Protein AF-A0A7V5EYB8-F1 (afdb_monomer)

Radius of gyration: 14.24 Å; Cα contacts (8 Å, |Δi|>4): 22; chains: 1; bounding box: 38×22×33 Å

Sequence (69 aa):
MDSVVVTVETGRRRGVFDLTDDVAAFVADKGDGLVNVFAAHATCGIALVELGAGSDLDLMDRIDAILPR

Foldseek 3Di:
DDDDDDDDDPDPDDFDDDCPVVQCVVCVPPPDDDDDDDDPDPPDDDDDDDPDPCVRVVVVVVVCVVDPD

Solvent-accessible surface area (backbone atoms only — not comparable to full-atom values): 5121 Å² total; per-residue (Å²): 138,87,87,83,86,84,88,79,89,63,83,95,57,88,81,83,78,91,54,64,67,63,53,49,63,71,47,70,88,62,73,87,83,85,86,86,87,81,64,96,48,98,88,59,79,83,84,91,78,70,76,91,80,56,50,50,57,55,48,52,54,52,48,53,73,73,49,79,131

Mean predicted aligned error: 4.45 Å

pLDDT: mean 90.12, std 7.86, range [64.62, 97.81]

Secondary structure (DSSP, 8-state):
----------TTS------HHHHHHHHTTS-SS-------STT--------SSSHHHHHHHHHHHHS--

Structure (mmCIF, N/CA/C/O backbone):
data_AF-A0A7V5EYB8-F1
#
_entry.id   AF-A0A7V5EYB8-F1
#
loop_
_atom_site.group_PDB
_atom_site.id
_atom_site.type_symbol
_atom_site.label_atom_id
_atom_site.label_alt_id
_atom_site.label_comp_id
_atom_site.label_asym_id
_atom_site.label_entity_id
_atom_site.label_seq_id
_atom_site.pdbx_PDB_ins_code
_atom_site.Cartn_x
_atom_site.Cartn_y
_atom_site.Cartn_z
_atom_site.occupancy
_atom_site.B_iso_or_equiv
_atom_site.auth_seq_id
_atom_site.auth_comp_id
_atom_site.auth_asym_id
_atom_site.auth_atom_id
_atom_site.pdbx_PDB_model_num
ATOM 1 N N . MET A 1 1 ? -5.521 -4.856 20.070 1.00 82.44 1 MET A N 1
ATOM 2 C CA . MET A 1 1 ? -4.537 -4.514 19.025 1.00 82.44 1 MET A CA 1
ATOM 3 C C . MET A 1 1 ? -4.688 -5.586 17.980 1.00 82.44 1 MET A C 1
ATOM 5 O O . MET A 1 1 ? -4.398 -6.735 18.283 1.00 82.44 1 MET A O 1
ATOM 9 N N . ASP A 1 2 ? -5.236 -5.214 16.830 1.00 94.31 2 ASP A N 1
ATOM 10 C CA . ASP A 1 2 ? -5.593 -6.161 15.776 1.00 94.31 2 ASP A CA 1
ATOM 11 C C . ASP A 1 2 ? -4.542 -6.094 14.675 1.00 94.31 2 ASP A C 1
ATOM 13 O O . ASP A 1 2 ? -3.983 -5.027 14.416 1.00 94.31 2 ASP A O 1
ATOM 17 N N . SER A 1 3 ? -4.280 -7.220 14.023 1.00 96.44 3 SER A N 1
ATOM 18 C CA . SER A 1 3 ? -3.394 -7.286 12.867 1.00 96.44 3 SER A CA 1
ATOM 19 C C . SER A 1 3 ? -3.917 -8.297 11.857 1.00 96.44 3 SER A C 1
ATOM 21 O O . SER A 1 3 ? -4.581 -9.273 12.209 1.00 96.44 3 SER A O 1
ATOM 23 N N . VAL A 1 4 ? -3.616 -8.041 10.589 1.00 97.06 4 VAL A N 1
ATOM 24 C CA . VAL A 1 4 ? -3.884 -8.944 9.470 1.00 97.06 4 VAL A CA 1
ATOM 25 C C . VAL A 1 4 ? -2.636 -9.044 8.606 1.00 97.06 4 VAL A C 1
ATOM 27 O O . VAL A 1 4 ? -1.790 -8.148 8.614 1.00 97.06 4 VAL A O 1
ATOM 30 N N . VAL A 1 5 ? -2.518 -10.141 7.866 1.00 97.31 5 VAL A N 1
ATOM 31 C CA . VAL A 1 5 ? -1.481 -10.312 6.848 1.00 97.31 5 VAL A CA 1
ATOM 32 C C . VAL A 1 5 ? -2.156 -1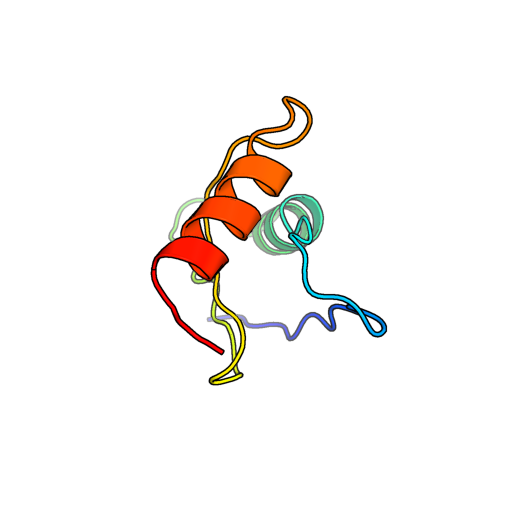0.236 5.489 1.00 97.31 5 VAL A C 1
ATOM 34 O O . VAL A 1 5 ? -3.069 -11.011 5.216 1.00 97.31 5 VAL A O 1
ATOM 37 N N . VAL A 1 6 ? -1.691 -9.315 4.649 1.00 96.75 6 VAL A N 1
ATOM 38 C CA . VAL A 1 6 ? -2.127 -9.181 3.257 1.00 96.75 6 VAL A CA 1
ATOM 39 C C . VAL A 1 6 ? -1.060 -9.802 2.362 1.00 96.75 6 VAL A C 1
ATOM 41 O O . VAL A 1 6 ? 0.128 -9.497 2.487 1.00 96.75 6 VAL A O 1
ATOM 44 N N . THR A 1 7 ? -1.471 -10.705 1.474 1.00 96.00 7 THR A N 1
ATOM 45 C CA . THR A 1 7 ? -0.589 -11.274 0.451 1.00 96.00 7 THR A CA 1
ATOM 46 C C . THR A 1 7 ? -0.664 -10.421 -0.806 1.00 96.00 7 THR A C 1
ATOM 48 O O . THR A 1 7 ? -1.735 -10.254 -1.3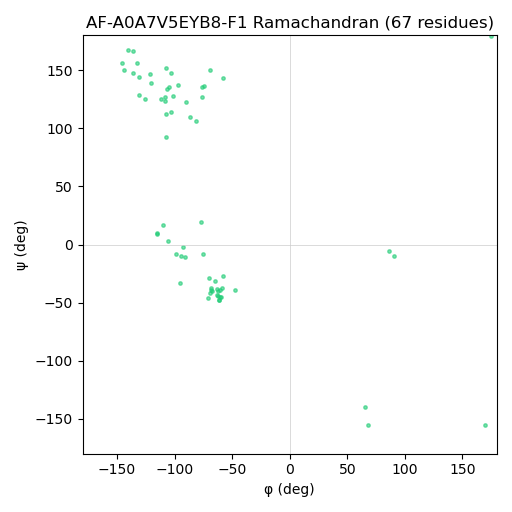75 1.00 96.00 7 THR A O 1
ATOM 51 N N . VAL A 1 8 ? 0.487 -9.917 -1.253 1.00 94.56 8 VAL A N 1
ATOM 52 C CA . VAL A 1 8 ? 0.604 -9.105 -2.469 1.00 94.56 8 VAL A CA 1
ATOM 53 C C . VAL A 1 8 ? 1.285 -9.937 -3.548 1.00 94.56 8 VAL A C 1
ATOM 55 O O . VAL A 1 8 ? 2.466 -10.275 -3.430 1.00 94.56 8 VAL A O 1
ATOM 58 N N . GLU A 1 9 ? 0.554 -10.282 -4.605 1.00 93.38 9 GLU A N 1
ATOM 59 C CA . GLU A 1 9 ? 1.119 -11.009 -5.741 1.00 93.38 9 GLU A CA 1
ATOM 60 C C . GLU A 1 9 ? 1.851 -10.052 -6.689 1.00 93.38 9 GLU A C 1
ATOM 62 O O . GLU A 1 9 ? 1.242 -9.301 -7.446 1.00 93.38 9 GLU A O 1
ATOM 67 N N . THR A 1 10 ? 3.186 -10.095 -6.671 1.00 91.44 10 THR A N 1
ATOM 68 C CA . THR A 1 10 ? 4.029 -9.174 -7.456 1.00 91.44 10 THR A CA 1
ATOM 69 C C . THR A 1 10 ? 4.471 -9.727 -8.818 1.00 91.44 10 THR A C 1
ATOM 71 O O . THR A 1 10 ? 5.004 -9.012 -9.670 1.00 91.44 10 THR A O 1
ATOM 74 N N . GLY A 1 11 ? 4.244 -11.019 -9.067 1.00 88.06 11 GLY A N 1
ATOM 75 C CA . GLY A 1 11 ? 4.680 -11.696 -10.286 1.00 88.06 11 GLY A CA 1
ATOM 76 C C . GLY A 1 11 ? 6.208 -11.783 -10.408 1.00 88.06 11 GLY A C 1
ATOM 77 O O . GLY A 1 11 ? 6.912 -12.090 -9.451 1.00 88.06 11 GLY A O 1
ATOM 78 N N . ARG A 1 12 ? 6.742 -11.577 -11.622 1.00 84.25 12 ARG A N 1
ATOM 79 C CA . ARG A 1 12 ? 8.192 -11.692 -11.917 1.00 84.25 12 ARG A CA 1
ATOM 80 C C . ARG A 1 12 ? 8.893 -10.344 -12.115 1.00 84.25 12 ARG A C 1
ATOM 82 O O . ARG A 1 12 ? 10.068 -10.331 -12.479 1.00 84.25 12 ARG A O 1
ATOM 89 N 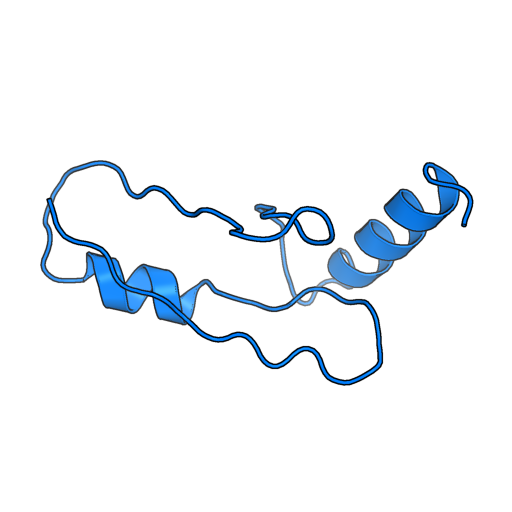N . ARG A 1 13 ? 8.186 -9.222 -11.957 1.00 72.00 13 ARG A N 1
ATOM 90 C CA . ARG A 1 13 ? 8.711 -7.876 -12.231 1.00 72.00 13 ARG A CA 1
ATOM 91 C C . ARG A 1 13 ? 8.640 -7.019 -10.975 1.00 72.00 13 ARG A C 1
ATOM 93 O O . ARG A 1 13 ? 7.730 -7.167 -10.171 1.00 72.00 13 ARG A O 1
ATOM 100 N N . ARG A 1 14 ? 9.616 -6.125 -10.836 1.00 83.56 14 ARG A N 1
ATOM 101 C CA . ARG A 1 14 ? 9.589 -5.055 -9.836 1.00 83.56 14 ARG A CA 1
ATOM 102 C C . ARG A 1 14 ? 8.505 -4.049 -10.223 1.00 83.56 14 ARG A C 1
ATO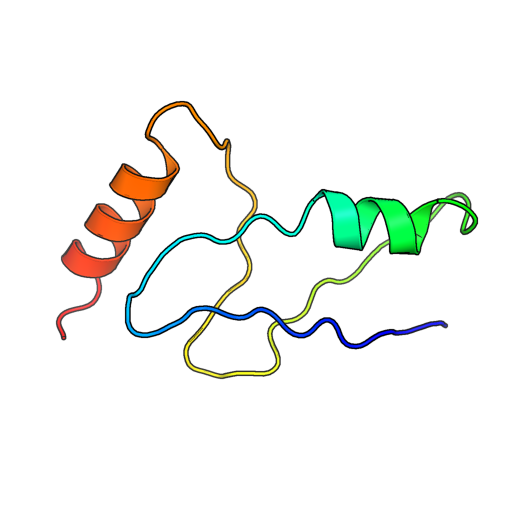M 104 O O . ARG A 1 14 ? 8.242 -3.882 -11.412 1.00 83.56 14 ARG A O 1
ATOM 111 N N . GLY A 1 15 ? 7.907 -3.393 -9.240 1.00 88.81 15 GLY A N 1
ATOM 112 C CA . GLY A 1 15 ? 6.875 -2.393 -9.474 1.00 88.81 15 GLY A CA 1
ATOM 113 C C . GLY A 1 15 ? 6.269 -1.882 -8.177 1.00 88.81 15 GLY A C 1
ATOM 114 O O . GLY A 1 15 ? 6.638 -2.332 -7.089 1.00 88.81 15 GLY A O 1
ATOM 115 N N . VAL A 1 16 ? 5.334 -0.952 -8.330 1.00 90.94 16 VAL A N 1
ATOM 116 C CA . VAL A 1 16 ? 4.506 -0.409 -7.253 1.00 90.94 16 VAL A CA 1
ATOM 117 C C . VAL A 1 16 ? 3.169 -1.147 -7.256 1.00 90.94 16 VAL A C 1
ATOM 119 O O . VAL A 1 16 ? 2.602 -1.408 -8.315 1.00 90.94 16 VAL A O 1
ATOM 122 N N . PHE A 1 17 ? 2.686 -1.502 -6.069 1.00 92.12 17 PHE A N 1
ATOM 123 C CA . PHE A 1 17 ? 1.414 -2.190 -5.867 1.00 92.12 17 PHE A CA 1
ATOM 124 C C . PHE A 1 17 ? 0.601 -1.372 -4.873 1.00 92.12 17 PHE A C 1
ATOM 126 O O . PHE A 1 17 ? 1.102 -1.039 -3.798 1.00 92.12 17 PHE A O 1
ATOM 133 N N . ASP A 1 18 ? -0.617 -1.014 -5.262 1.00 93.38 18 ASP A N 1
ATOM 134 C CA . ASP A 1 18 ? -1.504 -0.204 -4.438 1.00 93.38 18 ASP A CA 1
ATOM 135 C C . ASP A 1 18 ? -2.106 -1.052 -3.310 1.00 93.38 18 ASP A C 1
ATOM 137 O O . ASP A 1 18 ? -2.658 -2.118 -3.569 1.00 93.38 18 ASP A O 1
ATOM 141 N N . LEU A 1 19 ? -1.972 -0.579 -2.069 1.00 95.81 19 LEU A N 1
ATOM 142 C CA . LEU A 1 19 ? -2.513 -1.200 -0.852 1.00 95.81 19 LEU A CA 1
ATOM 143 C C . LEU A 1 19 ? -3.572 -0.314 -0.182 1.00 95.81 19 LEU A C 1
ATOM 145 O O . LEU A 1 19 ? -3.972 -0.577 0.954 1.00 95.81 19 LEU A O 1
ATOM 149 N N . THR A 1 20 ? -3.993 0.768 -0.841 1.00 95.81 20 THR A N 1
ATOM 150 C CA . THR A 1 20 ? -4.898 1.768 -0.263 1.00 95.81 20 THR A CA 1
ATOM 151 C C . THR A 1 20 ? -6.224 1.137 0.148 1.00 95.81 20 THR A C 1
ATOM 153 O O . THR A 1 20 ? -6.670 1.346 1.277 1.00 95.81 20 THR A O 1
ATOM 156 N N . ASP A 1 21 ? -6.804 0.302 -0.715 1.00 97.06 21 ASP A N 1
ATOM 157 C CA . ASP A 1 21 ? -8.079 -0.368 -0.448 1.00 97.06 21 ASP A CA 1
ATOM 158 C C . ASP A 1 21 ? -7.972 -1.402 0.684 1.00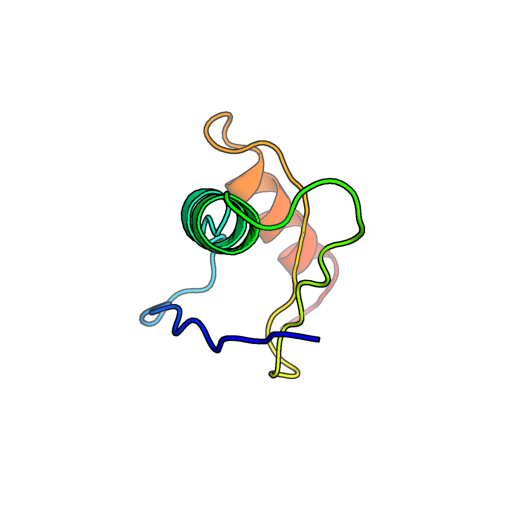 97.06 21 ASP A C 1
ATOM 160 O O . ASP A 1 21 ? -8.851 -1.460 1.545 1.00 97.06 21 ASP A O 1
ATOM 164 N N . ASP A 1 22 ? -6.875 -2.166 0.752 1.00 97.44 22 ASP A N 1
ATOM 165 C CA . ASP A 1 22 ? -6.632 -3.125 1.838 1.00 97.44 22 ASP A CA 1
ATOM 166 C C . ASP A 1 22 ? -6.525 -2.422 3.200 1.00 97.44 22 ASP A C 1
ATOM 168 O O . ASP A 1 22 ? -7.111 -2.859 4.198 1.00 97.44 22 ASP A O 1
ATOM 172 N N . VAL A 1 23 ? -5.789 -1.305 3.252 1.00 97.44 23 VAL A N 1
ATOM 173 C CA . VAL A 1 23 ? -5.611 -0.517 4.480 1.00 97.44 23 VAL A CA 1
ATOM 174 C C . VAL A 1 23 ? -6.919 0.167 4.876 1.00 97.44 23 VAL A C 1
ATOM 176 O O . VAL A 1 23 ? -7.274 0.142 6.056 1.00 97.44 23 VAL A O 1
ATOM 179 N N . ALA A 1 24 ? -7.660 0.727 3.914 1.00 97.31 24 ALA A N 1
ATOM 180 C CA . ALA A 1 24 ? -8.966 1.340 4.149 1.00 97.31 24 ALA A CA 1
ATOM 181 C C . ALA A 1 24 ? -9.971 0.324 4.712 1.00 97.31 24 ALA A C 1
ATOM 183 O O . ALA A 1 24 ? -10.643 0.605 5.707 1.00 97.31 24 ALA A O 1
ATOM 184 N N . ALA A 1 25 ? -10.017 -0.880 4.136 1.00 97.19 25 ALA A N 1
ATOM 185 C CA . ALA A 1 25 ? -10.857 -1.966 4.627 1.00 97.19 25 ALA A CA 1
ATOM 186 C C . ALA A 1 25 ? -10.473 -2.390 6.053 1.00 97.19 25 ALA A C 1
ATOM 188 O O . ALA A 1 25 ? -11.351 -2.617 6.885 1.00 97.19 25 ALA A O 1
ATOM 189 N N . PHE A 1 26 ? -9.175 -2.453 6.370 1.00 97.19 26 PHE A N 1
ATOM 190 C CA . PHE A 1 26 ? -8.718 -2.797 7.718 1.00 97.19 26 PHE A CA 1
ATOM 191 C C . PHE A 1 26 ? -9.156 -1.769 8.773 1.00 97.19 26 PHE A C 1
ATOM 193 O O . PHE A 1 26 ? -9.497 -2.159 9.891 1.00 97.19 26 PHE A O 1
ATOM 200 N N . VAL A 1 27 ? -9.147 -0.471 8.455 1.00 97.31 27 VAL A N 1
ATOM 201 C CA . VAL A 1 27 ? -9.439 0.589 9.441 1.00 97.31 27 VAL A CA 1
ATOM 202 C C . VAL A 1 27 ? -10.912 1.001 9.523 1.00 97.31 27 VAL A C 1
ATOM 204 O O . VAL A 1 27 ? -11.263 1.698 10.474 1.00 97.31 27 VAL A O 1
ATOM 207 N N . ALA A 1 28 ? -11.766 0.570 8.587 1.00 96.75 28 ALA A N 1
ATOM 208 C CA . ALA A 1 28 ? -13.137 1.068 8.407 1.00 96.75 28 ALA A CA 1
ATOM 209 C C . ALA A 1 28 ? -13.980 1.157 9.700 1.00 96.75 28 ALA A C 1
ATOM 211 O O . ALA A 1 28 ? -14.671 2.151 9.907 1.00 96.75 28 ALA A O 1
ATOM 212 N N . ASP A 1 29 ? -13.860 0.177 10.603 1.00 94.88 29 ASP A N 1
ATOM 213 C CA . ASP A 1 29 ? -14.658 0.089 11.839 1.00 94.88 29 ASP A CA 1
ATOM 214 C C . ASP A 1 29 ? -13.844 0.342 13.126 1.00 94.88 29 ASP A C 1
ATOM 216 O O . ASP A 1 29 ? -14.267 -0.030 14.224 1.00 94.88 29 ASP A O 1
ATOM 220 N N . LYS A 1 30 ? -12.642 0.930 13.024 1.00 94.38 30 LYS A N 1
ATOM 221 C CA . LYS A 1 30 ? -11.697 1.032 14.156 1.00 94.38 30 LYS A CA 1
ATOM 222 C C . LYS A 1 30 ? -11.698 2.377 14.899 1.00 94.38 30 LYS A C 1
ATOM 224 O O . LYS A 1 30 ? -11.095 2.455 15.968 1.00 94.38 30 LYS A O 1
ATOM 229 N N . GLY A 1 31 ? -12.403 3.395 14.396 1.00 95.12 31 GLY A N 1
ATOM 230 C CA . GLY A 1 31 ? -12.446 4.737 14.997 1.00 95.12 31 GLY A CA 1
ATOM 231 C C . GLY A 1 31 ? -11.109 5.489 14.908 1.00 95.12 31 GLY A C 1
ATOM 232 O O . GLY A 1 31 ? -10.295 5.214 14.028 1.00 95.12 31 GLY A O 1
ATOM 233 N N . ASP A 1 32 ? -10.881 6.442 15.815 1.00 96.81 32 ASP A N 1
ATOM 234 C CA . ASP A 1 32 ? -9.662 7.263 15.828 1.00 96.81 32 ASP A CA 1
ATOM 235 C C . ASP A 1 32 ? -8.443 6.480 16.334 1.00 96.81 32 ASP A C 1
ATOM 237 O O . ASP A 1 32 ? -8.490 5.797 17.361 1.00 96.81 32 ASP A O 1
ATOM 241 N N . GLY A 1 33 ? -7.305 6.633 15.654 1.00 95.38 33 GLY A N 1
ATOM 242 C CA . GLY A 1 33 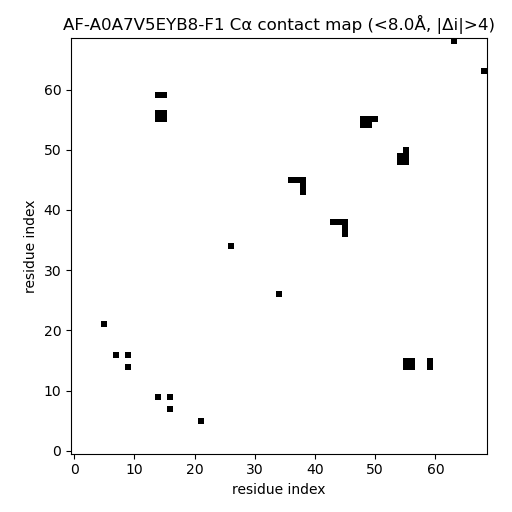? -6.067 5.989 16.073 1.00 95.38 33 GLY A CA 1
ATOM 243 C C . GLY A 1 33 ? 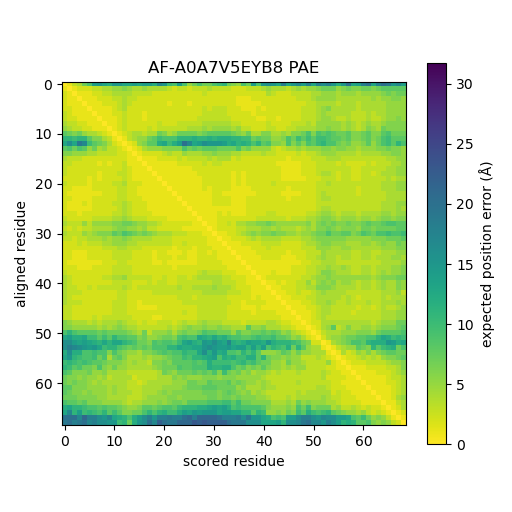-4.949 6.069 15.044 1.00 95.38 33 GLY A C 1
ATOM 244 O O . GLY A 1 33 ? -4.900 6.966 14.206 1.00 95.38 33 GLY A O 1
ATOM 245 N N . LEU A 1 34 ? -4.027 5.111 15.137 1.00 96.88 34 LEU A N 1
ATOM 246 C CA . LEU A 1 34 ? -2.895 4.963 14.229 1.00 96.88 34 LEU A CA 1
ATOM 247 C C . LEU A 1 34 ? -2.951 3.593 13.554 1.00 96.88 34 LEU A C 1
ATOM 249 O O . LEU A 1 34 ? -3.205 2.584 14.212 1.00 96.88 34 LEU A O 1
ATOM 253 N N . VAL A 1 35 ? -2.641 3.561 12.258 1.00 97.19 35 VAL A N 1
ATOM 254 C CA . VAL A 1 35 ? -2.408 2.330 11.499 1.00 97.19 35 VAL A CA 1
ATOM 255 C C . VAL A 1 35 ? -0.919 2.188 11.208 1.00 97.19 35 VAL A C 1
ATOM 257 O O . VAL A 1 35 ? -0.254 3.142 10.807 1.00 97.19 35 VAL A O 1
ATOM 260 N N . ASN A 1 36 ? -0.383 0.991 11.431 1.00 97.12 36 ASN A N 1
ATOM 261 C CA . ASN A 1 36 ? 0.976 0.644 11.046 1.00 97.12 36 ASN A CA 1
ATOM 262 C C . ASN A 1 36 ? 0.927 -0.329 9.869 1.00 97.12 36 ASN A C 1
ATOM 264 O O . ASN A 1 36 ? 0.267 -1.362 9.949 1.00 97.12 36 ASN A O 1
ATOM 268 N N . VAL A 1 37 ? 1.644 0.007 8.798 1.00 97.81 37 VAL A N 1
ATOM 269 C CA . VAL A 1 37 ? 1.828 -0.858 7.633 1.00 97.81 37 VAL A CA 1
ATOM 270 C C . VAL A 1 37 ? 3.289 -1.277 7.601 1.00 97.81 37 VAL A C 1
ATOM 272 O O . VAL A 1 37 ? 4.187 -0.434 7.639 1.00 97.81 37 VAL A O 1
ATOM 275 N N . PHE A 1 38 ? 3.526 -2.583 7.562 1.00 96.94 38 PHE A N 1
ATOM 276 C CA . PHE A 1 38 ? 4.856 -3.161 7.693 1.00 96.94 38 PHE A CA 1
ATOM 277 C C . PHE A 1 38 ? 5.122 -4.180 6.584 1.00 96.94 38 PHE A C 1
ATOM 279 O O . PHE A 1 38 ? 4.350 -5.116 6.383 1.00 96.94 38 PHE A O 1
ATOM 286 N N . ALA A 1 39 ? 6.249 -4.018 5.890 1.00 96.94 39 ALA A N 1
ATOM 287 C CA . ALA A 1 39 ? 6.749 -4.990 4.928 1.00 96.94 39 ALA A CA 1
ATOM 288 C C . ALA A 1 39 ? 7.601 -6.049 5.646 1.00 96.94 39 ALA A C 1
ATOM 290 O O . ALA A 1 39 ? 8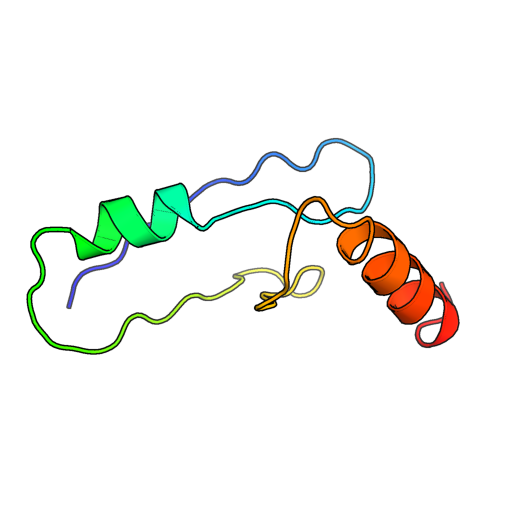.721 -5.776 6.071 1.00 96.94 39 ALA A O 1
ATOM 291 N N . ALA A 1 40 ? 7.099 -7.283 5.741 1.00 95.94 40 ALA A N 1
ATOM 292 C CA . ALA A 1 40 ? 7.792 -8.398 6.401 1.00 95.94 40 ALA A CA 1
ATOM 293 C C . ALA A 1 40 ? 8.936 -9.026 5.573 1.00 95.94 40 ALA A C 1
ATOM 295 O O . ALA A 1 40 ? 9.343 -10.158 5.832 1.00 95.94 40 ALA A O 1
ATOM 296 N N . HIS A 1 41 ? 9.458 -8.310 4.575 1.00 94.69 41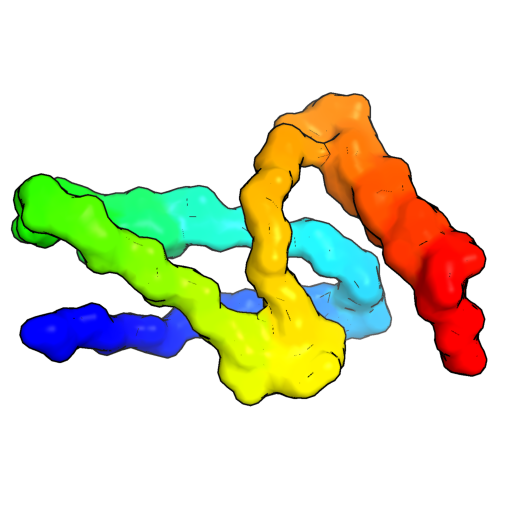 HIS A N 1
ATOM 297 C CA . HIS A 1 41 ? 10.535 -8.772 3.703 1.00 94.69 41 HIS A CA 1
ATOM 298 C C . HIS A 1 41 ? 11.624 -7.710 3.598 1.00 94.69 41 HIS A C 1
ATOM 300 O O . HIS A 1 41 ? 11.343 -6.521 3.517 1.00 94.69 41 HIS A O 1
ATOM 306 N N . ALA A 1 42 ? 12.878 -8.152 3.511 1.00 93.12 42 ALA A N 1
ATOM 307 C CA . ALA A 1 42 ? 14.027 -7.261 3.358 1.00 93.12 42 ALA A CA 1
ATOM 308 C C . ALA A 1 42 ? 14.182 -6.681 1.936 1.00 93.12 42 ALA A C 1
ATOM 310 O O . ALA A 1 42 ? 15.044 -5.840 1.705 1.00 93.12 42 ALA A O 1
ATOM 311 N N . THR A 1 43 ? 13.390 -7.159 0.970 1.00 90.94 43 THR A N 1
ATOM 312 C CA . THR A 1 43 ? 13.515 -6.824 -0.460 1.00 90.94 43 THR A CA 1
ATOM 313 C C . THR A 1 43 ? 12.313 -6.061 -1.015 1.00 90.94 43 THR A C 1
ATOM 315 O O . THR A 1 43 ? 12.199 -5.909 -2.230 1.00 90.94 43 THR A O 1
ATOM 318 N N . CYS A 1 44 ? 11.402 -5.607 -0.155 1.00 92.50 44 CYS A N 1
ATOM 319 C CA . CYS A 1 44 ? 10.343 -4.670 -0.516 1.00 92.50 44 CYS A CA 1
ATOM 320 C C . CYS A 1 44 ? 10.220 -3.586 0.559 1.00 92.50 44 CYS A C 1
ATOM 322 O O . CYS A 1 44 ? 10.791 -3.697 1.643 1.00 92.50 44 CYS A O 1
ATOM 324 N N . GLY A 1 45 ? 9.503 -2.517 0.237 1.00 93.06 45 GLY A N 1
ATOM 325 C CA . GLY A 1 45 ? 9.268 -1.403 1.144 1.00 93.06 45 GLY A CA 1
ATOM 326 C C . GLY A 1 45 ? 7.843 -0.891 1.017 1.00 93.06 45 GLY A C 1
ATOM 327 O O . GLY A 1 45 ? 7.128 -1.248 0.083 1.00 93.06 45 GLY A O 1
ATOM 328 N N . ILE A 1 46 ? 7.450 -0.052 1.971 1.00 95.50 46 ILE A N 1
ATOM 329 C CA . ILE A 1 46 ? 6.191 0.690 1.940 1.00 95.50 46 ILE A CA 1
ATOM 330 C C . ILE A 1 46 ? 6.518 2.141 1.602 1.00 95.50 46 ILE A C 1
ATOM 332 O O . ILE A 1 46 ? 7.454 2.711 2.166 1.00 95.50 46 ILE A O 1
ATOM 336 N N . ALA A 1 47 ? 5.749 2.734 0.697 1.00 92.81 47 ALA A N 1
ATOM 337 C CA . ALA A 1 47 ? 5.864 4.135 0.329 1.00 92.81 47 ALA A CA 1
ATOM 338 C C . ALA A 1 47 ? 4.466 4.757 0.244 1.00 92.81 47 ALA A C 1
ATOM 340 O O . ALA A 1 47 ? 3.507 4.084 -0.123 1.00 92.81 47 ALA A O 1
ATOM 341 N N . LEU A 1 48 ? 4.367 6.041 0.585 1.00 92.25 48 LEU A N 1
ATOM 342 C CA . LEU A 1 48 ? 3.181 6.858 0.339 1.00 92.25 48 LEU A CA 1
ATOM 343 C C . LEU A 1 48 ? 3.481 7.747 -0.859 1.00 92.25 48 LEU A C 1
ATOM 345 O O . LEU A 1 48 ? 4.386 8.581 -0.791 1.00 92.25 48 LEU A O 1
ATOM 349 N N . VAL A 1 49 ? 2.769 7.521 -1.958 1.00 88.06 49 VAL A N 1
ATOM 350 C CA . VAL A 1 49 ? 3.031 8.162 -3.249 1.00 88.06 49 VAL A CA 1
ATOM 351 C C . VAL A 1 49 ? 1.718 8.390 -3.984 1.00 88.06 49 VAL A C 1
ATOM 353 O O . VAL A 1 49 ? 0.734 7.698 -3.737 1.00 88.06 49 VAL A O 1
ATOM 356 N N . GLU A 1 50 ? 1.709 9.350 -4.898 1.00 88.31 50 GLU A N 1
ATOM 357 C CA . GLU A 1 50 ? 0.600 9.521 -5.832 1.00 88.31 50 GLU A CA 1
ATOM 358 C C . GLU A 1 50 ? 0.674 8.460 -6.939 1.00 88.31 50 GLU A C 1
ATOM 360 O O . GLU A 1 50 ? 1.748 8.202 -7.486 1.00 88.31 50 GLU A O 1
ATOM 365 N N . LEU A 1 51 ? -0.469 7.855 -7.269 1.00 83.44 51 LEU A N 1
ATOM 366 C CA . LEU A 1 51 ? -0.598 6.831 -8.307 1.00 83.44 51 LEU A CA 1
ATOM 367 C C . LEU A 1 51 ? -1.320 7.389 -9.540 1.00 83.44 51 LEU A C 1
ATOM 369 O O . LEU A 1 51 ? -2.159 8.280 -9.434 1.00 83.44 51 LEU A O 1
ATOM 373 N N . GLY A 1 52 ? -1.020 6.843 -10.722 1.00 74.81 52 GLY A N 1
ATOM 374 C CA . GLY A 1 52 ? -1.764 7.126 -11.959 1.00 74.81 52 GLY A CA 1
ATOM 375 C C . GLY A 1 52 ? -1.309 8.358 -12.753 1.00 74.81 52 GLY A C 1
ATOM 376 O O . GLY A 1 52 ? -1.778 8.554 -13.872 1.00 74.81 52 GLY A O 1
ATOM 377 N N . ALA A 1 53 ? -0.364 9.146 -12.233 1.00 78.19 53 ALA A N 1
ATOM 378 C CA . ALA A 1 53 ? 0.263 10.263 -12.950 1.00 78.19 53 ALA A CA 1
ATOM 379 C C . ALA A 1 53 ? 1.561 9.877 -13.699 1.00 78.19 53 ALA A C 1
ATOM 381 O O . ALA A 1 53 ? 2.159 10.723 -14.358 1.00 78.19 53 ALA A O 1
ATOM 382 N N . GLY A 1 54 ? 2.008 8.616 -13.593 1.00 76.12 54 GLY A N 1
ATOM 383 C CA . GLY A 1 54 ? 3.328 8.149 -14.045 1.00 76.12 54 GLY A CA 1
ATOM 384 C C . GLY A 1 54 ? 4.421 8.242 -12.970 1.00 76.12 54 GLY A C 1
ATOM 385 O O . GLY A 1 54 ? 5.495 7.669 -13.135 1.00 76.12 54 GLY A O 1
ATOM 386 N N . SER A 1 55 ? 4.133 8.898 -11.841 1.00 76.19 55 SER A N 1
ATOM 387 C CA . SER A 1 55 ? 5.045 9.065 -10.700 1.00 76.19 55 SER A CA 1
ATOM 388 C C . SER A 1 55 ? 5.537 7.743 -10.095 1.00 76.19 55 SER A C 1
ATOM 390 O O . SER A 1 55 ? 6.621 7.686 -9.517 1.00 76.19 55 SER A O 1
ATOM 392 N N . ASP A 1 56 ? 4.758 6.672 -10.216 1.00 77.69 56 ASP A N 1
ATOM 393 C CA . ASP A 1 56 ? 5.104 5.321 -9.778 1.00 77.69 56 ASP A CA 1
ATOM 394 C C . ASP A 1 56 ? 6.233 4.705 -10.619 1.00 77.69 56 ASP A C 1
ATOM 396 O O . ASP A 1 56 ? 7.125 4.048 -10.074 1.00 77.69 56 ASP A O 1
ATOM 400 N N . LEU A 1 57 ? 6.240 4.969 -11.928 1.00 77.94 57 LEU A N 1
ATOM 401 C CA . LEU A 1 57 ? 7.323 4.560 -12.822 1.00 77.94 57 LEU A CA 1
ATOM 402 C C . LEU A 1 57 ? 8.584 5.383 -12.551 1.00 77.94 57 LEU A C 1
ATOM 404 O O . LEU A 1 57 ? 9.654 4.807 -12.356 1.00 77.94 57 LEU A O 1
ATOM 408 N N . ASP A 1 58 ? 8.440 6.706 -12.430 1.00 84.50 58 ASP A N 1
ATOM 409 C CA . ASP A 1 58 ? 9.555 7.608 -12.117 1.00 84.50 58 ASP A CA 1
ATOM 410 C C . ASP A 1 58 ? 10.223 7.250 -10.779 1.00 84.50 58 ASP A C 1
ATOM 412 O O . ASP A 1 58 ? 11.449 7.318 -10.639 1.00 84.50 58 ASP A O 1
ATOM 416 N N . LEU A 1 59 ? 9.434 6.834 -9.783 1.00 85.25 59 LEU A N 1
ATOM 417 C CA . LEU A 1 59 ? 9.951 6.354 -8.504 1.00 85.25 59 LEU A CA 1
ATOM 418 C C . LEU A 1 59 ? 10.823 5.110 -8.681 1.00 85.25 59 LEU A C 1
ATOM 420 O O . LEU A 1 59 ? 11.919 5.049 -8.119 1.00 85.25 59 LEU A O 1
ATOM 424 N N . MET A 1 60 ? 10.347 4.122 -9.439 1.00 87.19 60 MET A N 1
ATOM 425 C CA . MET A 1 60 ? 11.099 2.891 -9.679 1.00 87.19 60 MET A CA 1
ATOM 426 C C . MET A 1 60 ? 12.398 3.173 -10.435 1.00 87.19 60 MET A C 1
ATOM 428 O O . MET A 1 60 ? 13.455 2.693 -10.018 1.00 87.19 60 MET A O 1
ATOM 432 N N . ASP A 1 61 ? 12.345 4.026 -11.457 1.00 87.88 61 ASP A N 1
ATOM 433 C CA . ASP A 1 61 ? 13.528 4.462 -12.204 1.00 87.88 61 ASP A CA 1
ATOM 434 C C . ASP A 1 61 ? 14.534 5.178 -11.291 1.00 87.88 61 ASP A C 1
ATOM 436 O O . ASP A 1 61 ? 15.749 4.967 -11.381 1.00 87.88 61 ASP A O 1
ATOM 440 N N . ARG A 1 62 ? 14.049 6.003 -10.352 1.00 88.31 62 ARG A N 1
ATOM 441 C CA . ARG A 1 62 ? 14.911 6.704 -9.396 1.00 88.31 62 ARG A CA 1
ATOM 442 C C . ARG A 1 62 ? 15.563 5.758 -8.393 1.00 88.31 62 ARG A C 1
ATOM 444 O O . ARG A 1 62 ? 16.732 5.958 -8.059 1.00 88.31 62 ARG A O 1
ATOM 451 N N . ILE A 1 63 ? 14.832 4.752 -7.918 1.00 87.94 63 ILE A N 1
ATOM 452 C CA . ILE A 1 63 ? 15.373 3.708 -7.039 1.00 87.94 63 ILE A CA 1
ATOM 453 C C . ILE A 1 63 ? 16.479 2.942 -7.770 1.00 87.94 63 ILE A C 1
ATOM 455 O O . ILE A 1 63 ? 17.572 2.798 -7.219 1.00 87.94 63 ILE A O 1
ATOM 459 N N . ASP A 1 64 ? 16.240 2.525 -9.014 1.00 86.25 64 ASP A N 1
ATOM 460 C CA . ASP A 1 64 ? 17.222 1.790 -9.821 1.00 86.25 64 ASP A CA 1
ATOM 461 C C . ASP A 1 64 ? 18.465 2.644 -10.150 1.00 86.25 64 ASP A C 1
ATOM 463 O O . ASP A 1 64 ? 19.579 2.123 -10.220 1.00 86.25 64 ASP A O 1
ATOM 467 N N . ALA A 1 65 ? 18.316 3.966 -10.290 1.00 87.44 65 ALA A N 1
ATOM 468 C CA . ALA A 1 65 ? 19.447 4.875 -10.495 1.00 87.44 65 ALA A CA 1
ATOM 469 C C . ALA A 1 65 ? 20.348 5.033 -9.253 1.00 87.44 65 ALA A C 1
ATOM 471 O O . ALA A 1 65 ? 21.535 5.334 -9.389 1.00 87.44 65 ALA A O 1
ATOM 472 N N . ILE A 1 66 ? 19.795 4.876 -8.046 1.00 87.62 66 ILE A N 1
ATOM 473 C CA . ILE A 1 66 ? 20.518 5.077 -6.776 1.00 87.62 66 ILE A CA 1
ATOM 474 C C . ILE A 1 66 ? 21.069 3.754 -6.235 1.00 87.62 66 ILE A C 1
ATOM 476 O O . ILE A 1 66 ? 22.129 3.736 -5.608 1.00 87.62 66 ILE A O 1
ATOM 480 N N . LEU A 1 67 ? 20.358 2.652 -6.472 1.00 80.88 67 LEU A N 1
ATOM 481 C CA . LEU A 1 67 ? 20.716 1.320 -6.006 1.00 80.88 67 LEU A CA 1
ATOM 482 C C . LEU A 1 67 ? 21.201 0.480 -7.196 1.00 80.88 67 LEU A C 1
ATOM 484 O O . LEU A 1 67 ? 20.382 -0.150 -7.869 1.00 80.88 67 LEU A O 1
ATOM 488 N N . PRO A 1 68 ? 22.521 0.452 -7.475 1.00 67.25 68 PRO A N 1
ATOM 489 C CA . PRO A 1 68 ? 23.061 -0.427 -8.502 1.00 67.25 68 PRO A CA 1
ATOM 490 C C . PRO A 1 68 ? 22.718 -1.886 -8.181 1.00 67.25 68 PRO A C 1
ATOM 492 O O . PRO A 1 68 ? 22.666 -2.286 -7.017 1.00 67.25 68 PRO A O 1
ATOM 495 N N . ARG A 1 69 ? 22.444 -2.655 -9.236 1.00 64.62 69 ARG A N 1
ATOM 496 C CA . ARG A 1 69 ? 21.966 -4.040 -9.151 1.00 64.62 69 ARG A CA 1
ATOM 497 C C . ARG A 1 69 ? 22.984 -5.011 -8.573 1.00 64.62 69 ARG A C 1
ATOM 499 O O . ARG A 1 69 ? 24.185 -4.857 -8.882 1.00 64.62 69 ARG A O 1
#